Protein AF-E6U1C4-F1 (afdb_monomer_lite)

Sequence (50 aa):
MLSKLFGEKCTICKHKCKKPSKYMDDIGNEMKVCVKCVSYAERRAYRKIH

Organism: Evansella cellulosilytica (strain ATCC 21833 / DSM 2522 / FERM P-1141 / JCM 9156 / N-4) (NCBI:txid649639)

Secondary structure (DSSP, 8-state):
------PEEPTTT--EESSPEEEE-TTS-EEEE-GGGHHHHHHTTPEEE-

Structure (mmCIF, N/CA/C/O backbone):
data_AF-E6U1C4-F1
#
_entry.id   AF-E6U1C4-F1
#
loop_
_atom_site.group_PDB
_atom_site.id
_atom_site.type_symbol
_atom_site.label_atom_id
_atom_site.label_alt_id
_atom_site.label_comp_id
_atom_site.label_asym_id
_atom_site.label_entity_id
_atom_site.label_seq_id
_atom_site.pdbx_PDB_ins_code
_atom_site.Cartn_x
_atom_site.Cartn_y
_atom_site.Cartn_z
_atom_site.occupancy
_atom_site.B_iso_or_equiv
_atom_site.auth_seq_id
_atom_site.auth_comp_id
_atom_site.auth_asym_id
_atom_site.auth_atom_id
_atom_site.pdbx_PDB_model_num
ATOM 1 N N . MET A 1 1 ? 8.931 27.750 -14.926 1.00 40.47 1 MET A N 1
ATOM 2 C CA . MET A 1 1 ? 7.773 26.836 -14.782 1.00 40.47 1 MET A CA 1
ATOM 3 C C . MET A 1 1 ? 8.260 25.387 -14.736 1.00 40.47 1 MET A C 1
ATOM 5 O O . MET A 1 1 ? 8.472 24.827 -15.797 1.00 40.47 1 MET A O 1
ATOM 9 N N . LEU A 1 2 ? 8.491 24.765 -13.572 1.00 54.44 2 LEU A N 1
ATOM 10 C CA . LEU A 1 2 ? 8.830 23.322 -13.511 1.00 54.44 2 LEU A CA 1
ATOM 11 C C . LEU A 1 2 ? 8.198 22.624 -12.292 1.00 54.44 2 LEU A C 1
ATOM 13 O O . LEU A 1 2 ? 8.815 21.860 -11.558 1.00 54.44 2 LEU A O 1
ATOM 17 N N . SER A 1 3 ? 6.918 22.885 -12.066 1.00 49.94 3 SER A N 1
ATOM 18 C CA . SER A 1 3 ? 6.099 22.221 -11.055 1.00 49.94 3 SER A CA 1
ATOM 19 C C . SER A 1 3 ? 5.465 20.950 -11.635 1.00 49.94 3 SER A C 1
ATOM 21 O O . SER A 1 3 ? 4.294 20.968 -11.994 1.00 49.94 3 SER A O 1
ATOM 23 N N . LYS A 1 4 ? 6.221 19.844 -11.771 1.00 51.03 4 LYS A N 1
ATOM 24 C CA . LYS A 1 4 ? 5.649 18.491 -12.017 1.00 51.03 4 LYS A CA 1
ATOM 25 C C . LYS A 1 4 ? 6.665 17.336 -11.865 1.00 51.03 4 LYS A C 1
ATOM 27 O O . LYS A 1 4 ? 6.819 16.495 -12.740 1.00 51.03 4 LYS A O 1
ATOM 32 N N . LEU A 1 5 ? 7.341 17.251 -10.714 1.00 55.38 5 LEU A N 1
ATOM 33 C CA . LEU A 1 5 ? 8.137 16.070 -10.300 1.00 55.38 5 LEU A CA 1
ATOM 34 C C . LEU A 1 5 ? 7.496 15.303 -9.120 1.00 55.38 5 LEU A C 1
ATOM 36 O O . LEU A 1 5 ? 8.175 14.579 -8.379 1.00 55.38 5 LEU A O 1
ATOM 40 N N . PHE A 1 6 ? 6.180 15.454 -8.943 1.00 61.50 6 PHE A N 1
ATOM 41 C CA . PHE A 1 6 ? 5.389 14.821 -7.885 1.00 61.50 6 PHE A CA 1
ATOM 42 C C . PHE A 1 6 ? 4.855 13.456 -8.336 1.00 61.50 6 PHE A C 1
ATOM 44 O O . PHE A 1 6 ? 3.657 13.253 -8.485 1.00 61.50 6 PHE A O 1
ATOM 51 N N . GLY A 1 7 ? 5.760 12.507 -8.584 1.00 63.91 7 GLY A N 1
ATOM 52 C CA . GLY A 1 7 ? 5.373 11.098 -8.524 1.00 63.91 7 GLY A CA 1
ATOM 53 C C . GLY A 1 7 ? 5.020 10.747 -7.080 1.00 63.91 7 GLY A C 1
ATOM 54 O O . GLY A 1 7 ? 5.755 11.122 -6.161 1.00 63.91 7 GLY A O 1
ATOM 55 N N . GLU A 1 8 ? 3.911 10.048 -6.873 1.00 80.38 8 GLU A N 1
ATOM 56 C CA . GLU A 1 8 ? 3.501 9.606 -5.545 1.00 80.38 8 GLU A CA 1
ATOM 57 C C . GLU A 1 8 ? 4.481 8.548 -5.024 1.00 80.38 8 GLU A C 1
ATOM 59 O O . GLU A 1 8 ? 4.949 7.684 -5.771 1.00 80.38 8 GLU A O 1
ATOM 64 N N . LYS A 1 9 ? 4.852 8.629 -3.743 1.00 89.56 9 LYS A N 1
ATOM 65 C CA . LYS A 1 9 ? 5.779 7.668 -3.136 1.00 89.56 9 LYS A CA 1
ATOM 66 C C . LYS A 1 9 ? 5.024 6.431 -2.676 1.00 89.56 9 LYS A C 1
ATOM 68 O O . LYS A 1 9 ? 3.964 6.540 -2.066 1.00 89.56 9 LYS A O 1
ATOM 73 N N . CYS A 1 10 ? 5.606 5.263 -2.919 1.00 92.62 10 CYS A N 1
ATOM 74 C CA . CYS A 1 10 ?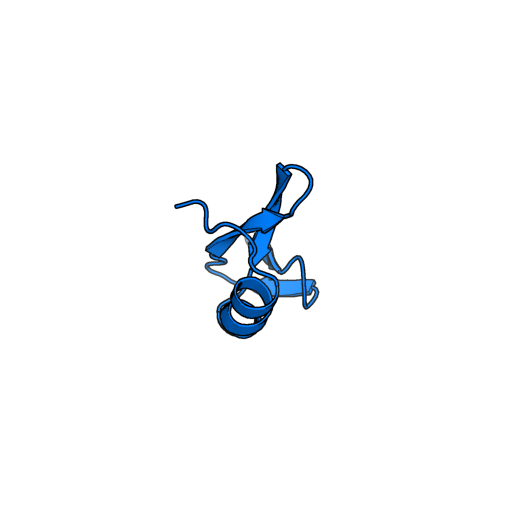 5.093 4.032 -2.348 1.00 92.62 10 CYS A CA 1
ATOM 75 C C . CYS A 1 10 ? 5.247 4.040 -0.820 1.00 92.62 10 CYS A C 1
ATOM 77 O O . CYS A 1 10 ? 6.331 4.313 -0.312 1.00 92.62 10 CYS A O 1
ATOM 79 N N . THR A 1 11 ? 4.205 3.682 -0.077 1.00 92.25 11 THR A N 1
ATOM 80 C CA . THR A 1 11 ? 4.244 3.584 1.385 1.00 92.25 11 THR A CA 1
ATOM 81 C C . THR A 1 11 ? 5.220 2.503 1.860 1.00 92.25 11 THR A C 1
ATOM 83 O O . THR A 1 11 ? 5.862 2.709 2.889 1.00 92.25 11 THR A O 1
ATOM 86 N N . ILE A 1 12 ? 5.391 1.421 1.087 1.00 92.50 12 ILE A N 1
ATOM 87 C CA . ILE A 1 12 ? 6.247 0.269 1.421 1.00 92.50 12 ILE A CA 1
ATOM 88 C C . ILE A 1 12 ? 7.716 0.552 1.080 1.00 92.50 12 ILE A C 1
ATOM 90 O O . ILE A 1 12 ? 8.544 0.647 1.977 1.00 92.50 12 ILE A O 1
ATOM 94 N N . CYS A 1 13 ? 8.054 0.734 -0.202 1.00 93.62 13 CYS A N 1
ATOM 95 C CA . CYS A 1 13 ? 9.453 0.890 -0.627 1.00 93.62 13 CYS A CA 1
ATOM 96 C C . CYS A 1 13 ? 9.939 2.345 -0.713 1.00 93.62 13 CYS A C 1
ATOM 98 O O . CYS A 1 13 ? 11.088 2.574 -1.068 1.00 93.62 13 CYS A O 1
ATOM 100 N N . LYS A 1 14 ? 9.080 3.342 -0.455 1.00 91.00 14 LYS A N 1
ATOM 101 C CA . LYS A 1 14 ? 9.372 4.795 -0.513 1.00 91.00 14 LYS A CA 1
ATOM 102 C C . LYS A 1 14 ? 9.841 5.345 -1.868 1.00 91.00 14 LYS A C 1
ATOM 104 O O . LYS A 1 14 ? 10.019 6.558 -2.003 1.00 91.00 14 LYS A O 1
ATOM 109 N N . HIS A 1 15 ? 9.971 4.505 -2.893 1.00 89.06 15 HIS A N 1
ATOM 110 C CA . HIS A 1 15 ? 10.307 4.931 -4.248 1.00 89.06 15 HIS A CA 1
ATOM 111 C C . HIS A 1 15 ? 9.150 5.709 -4.886 1.00 89.06 15 HIS A C 1
ATOM 113 O O . HIS A 1 15 ? 7.976 5.456 -4.603 1.00 89.06 15 HIS A O 1
ATOM 119 N N . LYS A 1 16 ? 9.487 6.657 -5.768 1.00 88.62 16 LYS A N 1
ATOM 120 C CA . LYS A 1 16 ? 8.504 7.412 -6.555 1.00 88.62 16 LYS A CA 1
ATOM 121 C C . LYS A 1 16 ? 7.888 6.520 -7.629 1.00 88.62 16 LYS A C 1
ATOM 123 O O . LYS A 1 16 ? 8.596 5.786 -8.318 1.00 88.62 16 LYS A O 1
ATOM 128 N N . CYS A 1 17 ? 6.576 6.603 -7.797 1.00 86.56 17 CYS A N 1
ATOM 129 C CA . CYS A 1 17 ? 5.818 5.795 -8.743 1.00 86.56 17 CYS A CA 1
ATOM 130 C C . CYS A 1 17 ? 4.799 6.676 -9.465 1.00 86.56 17 CYS A C 1
ATOM 132 O O . CYS A 1 17 ? 4.177 7.544 -8.861 1.00 86.56 17 CYS A O 1
ATOM 134 N N . LYS A 1 18 ? 4.631 6.468 -10.775 1.00 83.38 18 LYS A N 1
ATOM 135 C CA . LYS A 1 18 ? 3.698 7.278 -11.576 1.00 83.38 18 LYS A CA 1
ATOM 136 C C . LYS A 1 18 ? 2.227 6.902 -11.359 1.00 83.38 18 LYS A C 1
ATOM 138 O O . LYS A 1 18 ? 1.373 7.759 -11.521 1.00 83.38 18 LYS A O 1
ATOM 143 N N . LYS A 1 19 ? 1.937 5.637 -11.036 1.00 85.62 19 LYS A N 1
ATOM 144 C CA . LYS A 1 19 ? 0.577 5.105 -10.842 1.00 85.62 19 LYS A CA 1
ATOM 145 C C . LYS A 1 19 ? 0.568 4.066 -9.709 1.00 85.62 19 LYS A C 1
ATOM 147 O O . LYS A 1 19 ? 0.608 2.868 -9.998 1.00 85.62 19 LYS A O 1
ATOM 152 N N . PRO A 1 20 ? 0.652 4.475 -8.432 1.00 90.50 20 PRO A N 1
ATOM 153 C CA . PRO A 1 20 ? 0.480 3.531 -7.334 1.00 90.50 20 PRO A CA 1
ATOM 154 C C . PRO A 1 20 ? -0.976 3.047 -7.264 1.00 90.50 20 PRO A C 1
ATOM 156 O O . PRO A 1 20 ? -1.906 3.788 -7.562 1.00 90.50 20 PRO A O 1
ATOM 159 N N . SER A 1 21 ? -1.169 1.798 -6.854 1.00 92.31 21 SER A N 1
ATOM 160 C CA . SER A 1 21 ? -2.470 1.280 -6.426 1.00 92.31 21 SER A CA 1
ATOM 161 C C . SER A 1 21 ? -2.754 1.724 -4.995 1.00 92.31 21 SER A C 1
ATOM 163 O O . SER A 1 21 ? -1.827 1.804 -4.187 1.00 92.31 21 SER A O 1
ATOM 165 N N . LYS A 1 22 ? -4.017 1.990 -4.665 1.00 93.69 22 LYS A N 1
ATOM 166 C CA . LYS A 1 22 ? -4.420 2.309 -3.297 1.00 93.69 22 LYS A CA 1
ATOM 167 C C . LYS A 1 22 ? -4.790 1.032 -2.542 1.00 93.69 22 LYS A C 1
ATOM 169 O O . LYS A 1 22 ? -5.420 0.126 -3.085 1.00 93.69 22 LYS A O 1
ATOM 174 N N . TYR A 1 23 ? -4.350 0.960 -1.299 1.00 94.81 23 TYR A N 1
ATOM 175 C CA . TYR A 1 23 ? -4.630 -0.116 -0.359 1.00 94.81 23 TYR A CA 1
ATOM 176 C C . TYR A 1 23 ? -5.048 0.485 0.980 1.00 94.81 23 TYR A C 1
ATOM 178 O O . TYR A 1 23 ? -4.780 1.653 1.236 1.00 94.81 23 TYR A O 1
ATOM 186 N N . MET A 1 24 ? -5.668 -0.317 1.830 1.00 95.12 24 MET A N 1
ATOM 187 C CA . MET A 1 24 ? -5.935 -0.029 3.228 1.00 95.12 24 MET A CA 1
ATOM 188 C C . MET A 1 24 ? -5.105 -0.970 4.083 1.00 95.12 24 MET A C 1
ATOM 190 O O . MET A 1 24 ? -5.112 -2.181 3.832 1.00 95.12 24 MET A O 1
ATOM 194 N N . ASP A 1 25 ? -4.411 -0.424 5.075 1.00 92.25 25 ASP A N 1
ATOM 195 C CA . ASP A 1 25 ? -3.830 -1.244 6.133 1.00 92.25 25 ASP A CA 1
ATOM 196 C C . ASP A 1 25 ? -4.904 -1.731 7.123 1.00 92.25 25 ASP A C 1
ATOM 198 O O . ASP A 1 25 ? -6.088 -1.395 7.029 1.00 92.25 25 ASP A O 1
ATOM 202 N N . ASP A 1 26 ? -4.473 -2.542 8.085 1.00 88.62 26 ASP A N 1
ATOM 203 C CA . ASP A 1 26 ? -5.341 -3.174 9.083 1.00 88.62 26 ASP A CA 1
ATOM 204 C C . ASP A 1 26 ? -6.009 -2.174 10.03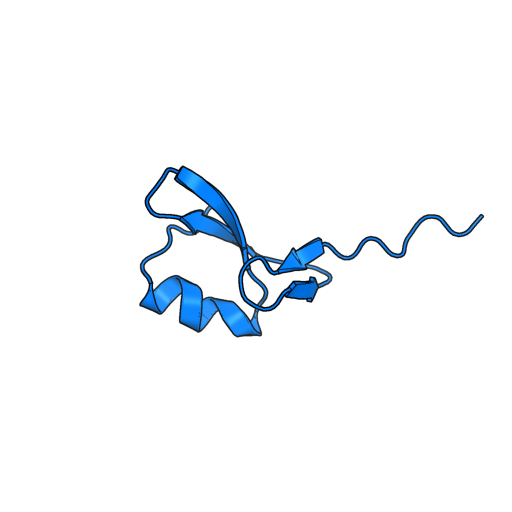8 1.00 88.62 26 ASP A C 1
ATOM 206 O O . ASP A 1 26 ? -7.012 -2.492 10.675 1.00 88.62 26 ASP A O 1
ATOM 210 N N . ILE A 1 27 ? -5.463 -0.961 10.132 1.00 90.62 27 ILE A N 1
ATOM 211 C CA . ILE A 1 27 ? -5.950 0.114 11.002 1.00 90.62 27 ILE A CA 1
ATOM 212 C C . ILE A 1 27 ? -6.764 1.163 10.230 1.00 90.62 27 ILE A C 1
ATOM 214 O O . ILE A 1 27 ? -7.220 2.138 10.822 1.00 90.62 27 ILE A O 1
ATOM 218 N N . GLY A 1 28 ? -6.998 0.949 8.931 1.00 89.88 28 GLY A N 1
ATOM 219 C CA . GLY A 1 28 ? -7.853 1.799 8.107 1.00 89.88 28 GLY A CA 1
ATOM 220 C C . GLY A 1 28 ? -7.137 2.950 7.397 1.00 89.88 28 GLY A C 1
ATOM 221 O O . GLY A 1 28 ? -7.808 3.790 6.801 1.00 89.88 28 GLY A O 1
ATOM 222 N N . ASN A 1 29 ? -5.804 3.021 7.417 1.00 91.88 29 ASN A N 1
ATOM 223 C CA . ASN A 1 29 ? -5.078 4.055 6.684 1.00 91.88 29 ASN A CA 1
ATOM 224 C C . ASN A 1 29 ? -4.933 3.708 5.207 1.00 91.88 29 ASN A C 1
AT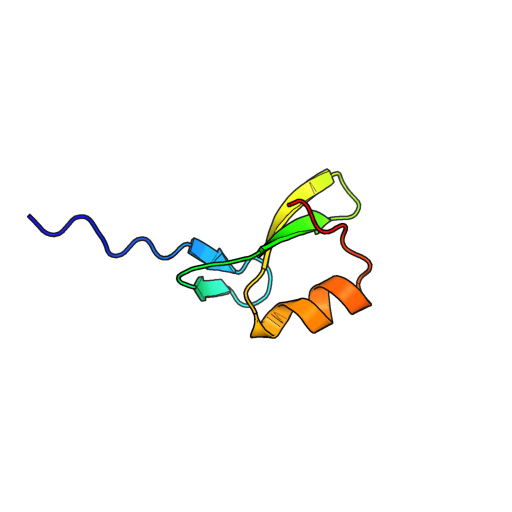OM 226 O O . ASN A 1 29 ? -4.621 2.578 4.825 1.00 91.88 29 ASN A O 1
ATOM 230 N N . GLU A 1 30 ? -5.028 4.738 4.371 1.00 93.00 30 GLU A N 1
ATOM 231 C CA . GLU A 1 30 ? -4.737 4.622 2.951 1.00 93.00 30 GLU A CA 1
ATOM 232 C C . GLU A 1 30 ? -3.227 4.494 2.686 1.00 93.00 30 GLU A C 1
ATOM 234 O O . GLU A 1 30 ? -2.406 5.346 3.036 1.00 93.00 30 GLU A O 1
ATOM 239 N N . MET A 1 31 ? -2.854 3.437 1.974 1.00 92.81 31 MET A N 1
ATOM 240 C CA . MET A 1 31 ? -1.504 3.150 1.519 1.00 92.81 31 MET A CA 1
ATOM 241 C C . MET A 1 31 ? -1.408 3.266 0.000 1.00 92.81 31 MET A C 1
ATOM 243 O O . MET A 1 31 ? -2.216 2.714 -0.743 1.00 92.81 31 MET A O 1
ATOM 247 N N . LYS A 1 32 ? -0.344 3.909 -0.486 1.00 93.50 32 LYS A N 1
ATOM 248 C CA . LYS A 1 32 ? -0.014 3.961 -1.915 1.00 93.50 32 LYS A CA 1
ATOM 249 C C . LYS A 1 32 ? 1.021 2.887 -2.208 1.00 93.50 32 LYS A C 1
ATOM 251 O O . LYS A 1 32 ? 2.154 2.949 -1.737 1.00 93.50 32 LYS A O 1
ATOM 256 N N . VAL A 1 33 ? 0.662 1.879 -2.983 1.00 94.06 33 VAL A N 1
ATOM 257 C CA . VAL A 1 33 ? 1.498 0.705 -3.239 1.00 94.06 33 VAL A CA 1
ATOM 258 C C . VAL A 1 33 ? 1.913 0.681 -4.703 1.00 94.06 33 VAL A C 1
ATOM 260 O O . VAL A 1 33 ? 1.085 0.744 -5.606 1.00 94.06 33 VAL A O 1
ATOM 263 N N . CYS A 1 34 ? 3.216 0.616 -4.967 1.00 94.75 34 CYS A N 1
ATOM 264 C CA . CYS A 1 34 ? 3.709 0.478 -6.332 1.00 94.75 34 CYS A CA 1
ATOM 265 C C . CYS A 1 34 ? 3.524 -0.949 -6.843 1.00 94.75 34 CYS A C 1
ATOM 267 O O . CYS A 1 34 ? 3.456 -1.882 -6.051 1.00 94.75 34 CYS A O 1
ATOM 269 N N . VAL A 1 35 ? 3.546 -1.132 -8.165 1.00 92.19 35 VAL A N 1
ATOM 270 C CA . VAL A 1 35 ? 3.369 -2.446 -8.811 1.00 92.19 35 VAL A CA 1
ATOM 271 C C . VAL A 1 35 ? 4.323 -3.510 -8.247 1.00 92.19 35 VAL A C 1
ATOM 273 O O . VAL A 1 35 ? 3.911 -4.637 -8.006 1.00 92.19 35 VAL A O 1
ATOM 276 N N . LYS A 1 36 ? 5.577 -3.144 -7.940 1.00 93.12 36 LYS A N 1
ATOM 277 C CA . LYS A 1 36 ? 6.569 -4.066 -7.350 1.00 93.12 36 LYS A CA 1
ATOM 278 C C . LYS A 1 36 ? 6.227 -4.507 -5.922 1.00 93.12 36 LYS A C 1
ATOM 280 O O . LYS A 1 36 ? 6.672 -5.561 -5.489 1.00 93.12 36 LYS A O 1
ATOM 285 N N . CYS A 1 37 ? 5.471 -3.696 -5.187 1.00 94.75 37 CYS A N 1
ATOM 286 C CA . CYS A 1 37 ? 5.095 -3.951 -3.800 1.00 94.75 37 CYS A CA 1
ATOM 287 C C . CYS A 1 37 ? 3.663 -4.486 -3.654 1.00 94.75 37 CYS A C 1
ATOM 289 O O . CYS A 1 37 ? 3.248 -4.750 -2.529 1.00 94.75 37 CYS A O 1
ATOM 291 N N . VAL A 1 38 ? 2.922 -4.677 -4.754 1.00 93.12 38 VAL A N 1
ATOM 292 C CA . VAL A 1 38 ? 1.565 -5.252 -4.732 1.00 93.12 38 VAL A CA 1
ATOM 293 C C . VAL A 1 38 ? 1.574 -6.645 -4.107 1.00 93.12 38 VAL A C 1
ATOM 295 O O . VAL A 1 38 ? 0.842 -6.879 -3.157 1.00 93.12 38 VAL A O 1
ATOM 298 N N . SER A 1 39 ? 2.491 -7.518 -4.525 1.00 94.12 39 SER A N 1
ATOM 299 C CA . SER A 1 39 ? 2.613 -8.868 -3.956 1.00 94.12 39 SER A CA 1
ATOM 300 C C . SER A 1 39 ? 2.974 -8.874 -2.466 1.00 94.12 39 SER A C 1
ATOM 302 O O . SER A 1 39 ? 2.680 -9.826 -1.748 1.00 94.12 39 SER A O 1
ATOM 304 N N . TYR A 1 40 ? 3.638 -7.827 -1.967 1.00 94.25 40 TYR A N 1
ATOM 305 C CA . TYR A 1 40 ? 3.860 -7.664 -0.531 1.00 94.25 40 TYR A CA 1
ATOM 306 C C . TYR A 1 40 ? 2.569 -7.249 0.177 1.00 94.25 40 TYR A C 1
ATOM 308 O O . TYR A 1 40 ? 2.243 -7.826 1.208 1.00 94.25 40 TYR A O 1
ATOM 316 N N . ALA A 1 41 ? 1.830 -6.289 -0.387 1.00 92.81 41 ALA A N 1
ATOM 317 C CA . ALA A 1 41 ? 0.550 -5.843 0.154 1.00 92.81 41 ALA A CA 1
ATOM 318 C C . ALA A 1 41 ? -0.484 -6.981 0.213 1.00 92.81 41 ALA A C 1
ATOM 320 O 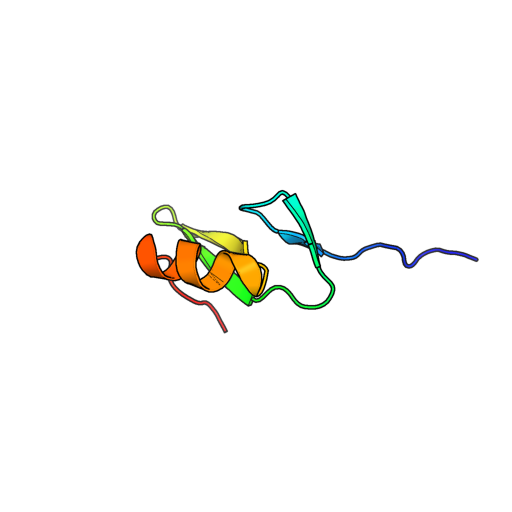O . ALA A 1 41 ? -1.124 -7.166 1.242 1.00 92.81 41 ALA A O 1
ATOM 321 N N . GLU A 1 42 ? -0.576 -7.795 -0.840 1.00 91.94 42 GLU A N 1
ATOM 322 C CA . GLU A 1 42 ? -1.468 -8.961 -0.905 1.00 91.94 42 GLU A CA 1
ATOM 323 C C . GLU A 1 42 ? -1.078 -10.040 0.113 1.00 91.94 42 GLU A C 1
ATOM 325 O O . GLU A 1 42 ? -1.938 -10.542 0.830 1.00 91.94 42 GLU A O 1
ATOM 330 N N . ARG A 1 43 ? 0.223 -10.339 0.269 1.00 94.12 43 ARG A N 1
ATOM 331 C CA . ARG A 1 43 ? 0.711 -11.252 1.324 1.00 94.12 43 ARG A CA 1
ATOM 332 C C . ARG A 1 43 ? 0.423 -10.746 2.734 1.00 94.12 43 ARG A C 1
ATOM 334 O O . ARG A 1 43 ? 0.287 -11.550 3.649 1.00 94.12 43 ARG A O 1
ATOM 341 N N . ARG A 1 44 ? 0.362 -9.426 2.918 1.00 92.88 44 ARG A N 1
ATOM 342 C CA . ARG A 1 44 ? -0.019 -8.795 4.186 1.00 92.88 44 ARG A CA 1
ATOM 343 C C . ARG A 1 44 ? -1.537 -8.695 4.375 1.00 92.88 44 ARG A C 1
ATOM 345 O O . ARG A 1 44 ? -1.952 -8.172 5.395 1.00 92.88 44 ARG A O 1
ATOM 352 N N . ALA A 1 45 ? -2.328 -9.171 3.410 1.00 92.38 45 ALA A N 1
ATOM 353 C CA . ALA A 1 45 ? -3.786 -9.072 3.379 1.00 92.38 45 ALA A CA 1
ATOM 354 C C . ALA A 1 45 ? -4.332 -7.631 3.445 1.00 92.38 45 ALA A C 1
ATOM 356 O O . ALA A 1 45 ? -5.466 -7.410 3.872 1.00 92.38 45 ALA A O 1
ATOM 357 N N . TYR A 1 46 ? -3.562 -6.64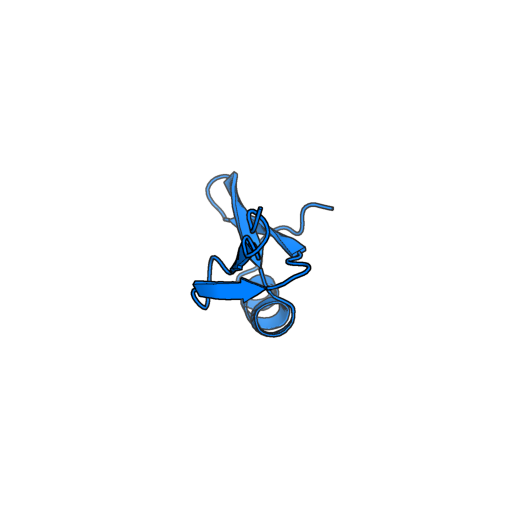5 2.966 1.00 93.94 46 TYR A N 1
ATOM 358 C CA . TYR A 1 46 ? -4.054 -5.274 2.839 1.00 93.94 46 TYR A CA 1
ATOM 359 C C . TYR A 1 46 ? -5.224 -5.210 1.856 1.00 93.94 46 TYR A C 1
ATOM 361 O O . TYR A 1 46 ? -5.200 -5.822 0.783 1.00 93.94 46 TYR A O 1
ATOM 369 N N . ARG A 1 47 ? -6.250 -4.425 2.193 1.00 92.75 47 ARG A N 1
ATOM 370 C CA . ARG A 1 47 ? -7.468 -4.329 1.379 1.00 92.75 47 ARG A CA 1
ATOM 371 C C . ARG A 1 47 ? -7.220 -3.407 0.201 1.00 92.75 47 ARG A C 1
ATOM 373 O O . ARG A 1 47 ? -6.893 -2.244 0.394 1.00 92.75 47 ARG A O 1
ATOM 380 N N . LYS A 1 48 ? -7.380 -3.885 -1.027 1.00 91.50 48 LYS A N 1
ATOM 381 C CA . LYS A 1 48 ? -7.263 -3.021 -2.205 1.00 91.50 48 LYS A CA 1
ATOM 382 C C . LYS A 1 48 ? -8.463 -2.073 -2.265 1.00 91.50 48 LYS A C 1
ATOM 384 O O . LYS A 1 48 ? -9.600 -2.534 -2.254 1.00 91.50 48 LYS A O 1
ATOM 389 N N . ILE A 1 49 ? -8.203 -0.771 -2.347 1.00 88.44 49 ILE A N 1
ATOM 390 C CA . ILE A 1 49 ? -9.235 0.257 -2.518 1.00 88.44 49 ILE A CA 1
ATOM 391 C C . ILE A 1 49 ? -9.112 0.736 -3.964 1.00 88.44 49 ILE A C 1
ATOM 393 O O . ILE A 1 49 ? -8.029 1.156 -4.378 1.00 88.44 49 ILE A O 1
ATOM 397 N N . HIS A 1 50 ? -10.170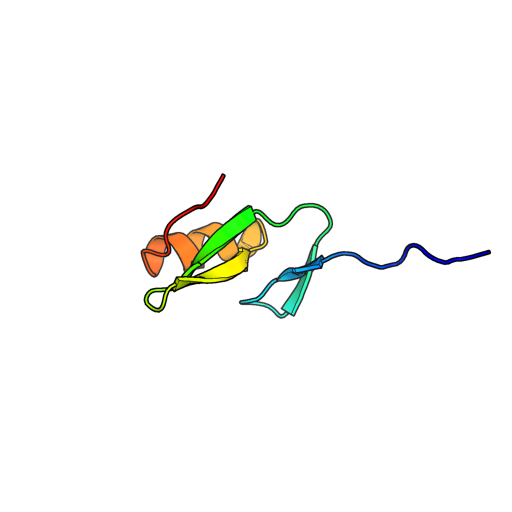 0.563 -4.755 1.00 66.12 50 HIS A N 1
ATOM 398 C CA . HIS A 1 50 ? -10.167 0.924 -6.172 1.00 66.12 50 HIS A CA 1
ATOM 399 C C . HIS A 1 50 ? -10.367 2.428 -6.361 1.00 66.12 50 HIS A C 1
ATOM 401 O O . HIS A 1 50 ? -11.271 2.980 -5.698 1.00 66.12 50 HIS A O 1
#

Radius of gyration: 11.69 Å; chains: 1; bounding box: 20×38×26 Å

Foldseek 3Di:
DDPDPDQDAFPPPRDGDNQFFWWADPVGDITGHHPVCVVVCVVNVTHGDD

pLDDT: mean 85.76, std 13.93, range [40.47, 95.12]